Protein AF-A0A4Q7J3J9-F1 (afdb_monomer_lite)

Foldseek 3Di:
DDDDDDDDPDPPPPPVVVVLPPDQDPDDDDSDDALVSLLVLLVVLQVVLVVLVVVLVVLVVQLVDQFPDPDPVSRVVSVVSNVVSVVSNVVSVVSSVVSNVSSVVSNVVSVVVVVVVVVVVVVCVVVPPDD

Structure (mmCIF, N/CA/C/O backbone):
data_AF-A0A4Q7J3J9-F1
#
_entry.id   AF-A0A4Q7J3J9-F1
#
loop_
_atom_site.group_PDB
_atom_site.id
_atom_site.type_symbol
_atom_site.label_atom_id
_atom_site.label_alt_id
_atom_site.label_comp_id
_atom_site.label_asym_id
_atom_site.label_entity_id
_atom_site.label_seq_id
_atom_site.pdbx_PDB_ins_code
_atom_site.Cartn_x
_atom_site.Cartn_y
_atom_site.Cartn_z
_atom_site.occupancy
_atom_site.B_iso_or_equiv
_atom_site.auth_seq_id
_atom_site.auth_comp_id
_atom_site.auth_asym_id
_atom_site.auth_atom_id
_atom_site.pdbx_PDB_model_num
ATOM 1 N N . MET A 1 1 ? 17.770 32.078 -24.510 1.00 37.75 1 MET A N 1
ATOM 2 C CA . MET A 1 1 ? 16.354 32.034 -24.932 1.00 37.75 1 MET A CA 1
ATOM 3 C C . MET A 1 1 ? 15.654 31.042 -24.024 1.00 37.75 1 MET A C 1
ATOM 5 O O . MET A 1 1 ? 15.916 29.854 -24.133 1.00 37.75 1 MET A O 1
ATOM 9 N N . THR A 1 2 ? 14.886 31.533 -23.055 1.00 42.94 2 THR A N 1
ATOM 10 C CA . THR A 1 2 ? 14.214 30.706 -22.044 1.00 42.94 2 THR A CA 1
ATOM 11 C C . THR A 1 2 ? 12.833 30.349 -22.573 1.00 42.94 2 THR A C 1
ATOM 13 O O . THR A 1 2 ? 12.029 31.239 -22.840 1.00 42.94 2 THR A O 1
ATOM 16 N N . GLN A 1 3 ? 12.582 29.062 -22.796 1.00 36.88 3 GLN A N 1
ATOM 17 C CA . GLN A 1 3 ? 11.280 28.572 -23.236 1.00 36.88 3 GLN A CA 1
ATOM 18 C C . GLN A 1 3 ? 10.270 28.730 -22.082 1.00 36.88 3 GLN A C 1
ATOM 20 O O . GLN A 1 3 ? 10.594 28.348 -20.954 1.00 36.88 3 GLN A O 1
ATOM 25 N N . PRO A 1 4 ? 9.074 29.302 -22.309 1.00 38.56 4 PRO A N 1
ATOM 26 C CA . PRO A 1 4 ? 8.057 29.393 -21.269 1.00 38.56 4 PRO A CA 1
ATOM 27 C C . PRO A 1 4 ? 7.520 27.992 -20.947 1.00 38.56 4 PRO A C 1
ATOM 29 O O . PRO A 1 4 ? 7.022 27.288 -21.827 1.00 38.56 4 PRO A O 1
ATOM 32 N N . GLN A 1 5 ? 7.640 27.598 -19.678 1.00 36.25 5 GLN A N 1
ATOM 33 C CA . GLN A 1 5 ? 7.028 26.393 -19.119 1.00 36.25 5 GLN A CA 1
ATOM 34 C C . GLN A 1 5 ? 5.505 26.497 -19.268 1.00 36.25 5 GLN A C 1
ATOM 36 O O . GLN A 1 5 ? 4.882 27.412 -18.729 1.00 36.25 5 GLN A O 1
ATOM 41 N N . GLN A 1 6 ? 4.916 25.581 -20.035 1.00 39.97 6 GLN A N 1
ATOM 42 C CA . GLN A 1 6 ? 3.467 25.416 -20.114 1.00 39.97 6 GLN A CA 1
ATOM 43 C C . GLN A 1 6 ? 2.962 24.834 -18.783 1.00 39.97 6 GLN A C 1
ATOM 45 O O . GLN A 1 6 ? 3.636 23.968 -18.220 1.00 39.97 6 GLN A O 1
ATOM 50 N N . PRO A 1 7 ? 1.800 25.269 -18.267 1.00 36.84 7 PRO A N 1
ATOM 51 C CA . PRO A 1 7 ? 1.231 24.686 -17.062 1.00 36.84 7 PRO A CA 1
ATOM 52 C C . PRO A 1 7 ? 0.896 23.215 -17.325 1.00 36.84 7 PRO A C 1
ATOM 54 O O . PRO A 1 7 ? 0.114 22.891 -18.219 1.00 36.84 7 PRO A O 1
ATOM 57 N N . VAL A 1 8 ? 1.508 22.321 -16.549 1.00 46.44 8 VAL A N 1
ATOM 58 C CA . VAL A 1 8 ? 1.115 20.913 -16.497 1.00 46.44 8 VAL A CA 1
ATOM 59 C C . VAL A 1 8 ? -0.343 20.850 -16.057 1.00 46.44 8 VAL A C 1
ATOM 61 O O . VAL A 1 8 ? -0.688 21.248 -14.946 1.00 46.44 8 VAL A O 1
ATOM 64 N N . ALA A 1 9 ? -1.207 20.391 -16.961 1.00 36.47 9 ALA A N 1
ATOM 65 C CA . ALA A 1 9 ? -2.594 20.103 -16.653 1.00 36.47 9 ALA A CA 1
ATOM 66 C C . ALA A 1 9 ? -2.625 19.085 -15.508 1.00 36.47 9 ALA A C 1
ATOM 68 O O . ALA A 1 9 ? -2.167 17.952 -15.659 1.00 36.47 9 ALA A O 1
ATOM 69 N N . HIS A 1 10 ? -3.135 19.507 -14.351 1.00 37.56 10 HIS A N 1
ATOM 70 C CA . HIS A 1 10 ? -3.469 18.594 -13.272 1.00 37.56 10 HIS A CA 1
ATOM 71 C C . HIS A 1 10 ? -4.448 17.564 -13.836 1.00 37.56 10 HIS A C 1
ATOM 73 O O . HIS A 1 10 ? -5.524 17.924 -14.313 1.00 37.56 10 HIS A O 1
ATOM 79 N N . TYR A 1 11 ? -4.038 16.295 -13.833 1.00 35.44 11 TYR A N 1
ATOM 80 C CA . TYR A 1 11 ? -4.896 15.166 -14.155 1.00 35.44 11 TYR A CA 1
ATOM 81 C C . TYR A 1 11 ? -6.116 15.240 -13.235 1.00 35.44 11 TYR A C 1
ATOM 83 O O . TYR A 1 11 ? -6.037 14.908 -12.055 1.00 35.44 11 TYR A O 1
ATOM 91 N N . ALA A 1 12 ? -7.238 15.717 -13.775 1.00 40.56 12 ALA A N 1
ATOM 92 C CA . ALA A 1 12 ? -8.556 15.604 -13.172 1.00 40.56 12 ALA A CA 1
ATOM 93 C C . ALA A 1 12 ? -9.015 14.145 -13.305 1.00 40.56 12 ALA A C 1
ATOM 95 O O . ALA A 1 12 ? -9.991 13.830 -13.980 1.00 40.56 12 ALA A O 1
ATOM 96 N N . GLY A 1 13 ? -8.238 13.236 -12.722 1.00 37.41 13 GLY A N 1
ATOM 97 C CA . GLY A 1 13 ? -8.695 11.896 -12.435 1.00 37.41 13 GLY A CA 1
ATOM 98 C C . GLY A 1 13 ? -9.699 11.995 -11.311 1.00 37.41 13 GLY A C 1
ATOM 99 O O . GLY A 1 13 ? -9.449 12.654 -10.305 1.00 37.41 13 GLY A O 1
ATOM 100 N N . THR A 1 14 ? -10.837 11.343 -11.485 1.00 48.41 14 THR A N 1
ATOM 101 C CA . THR A 1 14 ? -11.739 10.991 -10.397 1.00 48.41 14 THR A CA 1
ATOM 102 C C . THR A 1 14 ? -10.987 10.063 -9.448 1.00 48.41 14 THR A C 1
ATOM 104 O O . THR A 1 14 ? -11.075 8.842 -9.564 1.00 48.41 14 THR A O 1
ATOM 107 N N . ASP A 1 15 ? -10.170 10.647 -8.578 1.00 45.56 15 ASP A N 1
ATOM 108 C CA . ASP A 1 15 ? -9.446 9.925 -7.547 1.00 45.56 15 ASP A CA 1
ATOM 109 C C . ASP A 1 15 ? -10.511 9.331 -6.614 1.00 45.56 15 ASP A C 1
ATOM 111 O O . ASP A 1 15 ? -11.320 10.092 -6.068 1.00 45.56 15 ASP A O 1
ATOM 115 N N . PRO A 1 16 ? -10.604 8.002 -6.455 1.00 44.44 16 PRO A N 1
ATOM 116 C CA . PRO A 1 16 ? -11.611 7.392 -5.588 1.00 44.44 16 PRO A CA 1
ATOM 117 C C . PRO A 1 16 ? -11.495 7.894 -4.138 1.00 44.44 16 PRO A C 1
ATOM 119 O O . PRO A 1 16 ? -12.511 8.044 -3.465 1.00 44.44 16 PRO A O 1
ATOM 122 N N . LEU A 1 17 ? -10.294 8.319 -3.722 1.00 43.53 17 LEU A N 1
ATOM 123 C CA . LEU A 1 17 ? -10.039 8.994 -2.444 1.00 43.53 17 LEU A CA 1
ATOM 124 C C . LEU A 1 17 ? -10.811 10.318 -2.288 1.00 43.53 17 LEU A C 1
ATOM 126 O O . LEU A 1 17 ? -11.161 10.710 -1.178 1.00 43.53 17 LEU A O 1
ATOM 130 N N . SER A 1 18 ? -11.107 11.018 -3.390 1.00 43.44 18 SER A N 1
ATOM 131 C CA . SER A 1 18 ? -11.919 12.239 -3.359 1.00 43.44 18 SER A CA 1
ATOM 132 C C . SER A 1 18 ? -13.416 11.946 -3.229 1.00 43.44 18 SER A C 1
ATOM 134 O O . SER A 1 18 ? -14.158 12.830 -2.804 1.00 43.44 18 SER A O 1
ATOM 136 N N . GLN A 1 19 ? -13.875 10.747 -3.605 1.00 40.69 19 GLN A N 1
ATOM 137 C CA . GLN A 1 19 ? -15.272 10.327 -3.441 1.00 40.69 19 GLN A CA 1
ATOM 138 C C . GLN A 1 19 ? -15.554 9.781 -2.036 1.00 40.69 19 GLN A C 1
ATOM 140 O O . GLN A 1 19 ? -16.657 9.979 -1.530 1.00 40.69 19 GLN A O 1
ATOM 145 N N . ALA A 1 20 ? -14.553 9.198 -1.372 1.00 45.97 20 ALA A N 1
ATOM 146 C CA . ALA A 1 20 ? -14.631 8.780 0.030 1.00 45.97 20 ALA A CA 1
ATOM 147 C C . ALA A 1 20 ? -14.800 9.951 1.012 1.00 45.97 20 ALA A C 1
ATOM 149 O O . ALA A 1 20 ? -15.344 9.790 2.099 1.00 45.97 20 ALA A O 1
ATOM 150 N N . ALA A 1 21 ? -14.416 11.167 0.607 1.00 44.88 21 ALA A N 1
ATOM 151 C CA . ALA A 1 21 ? -14.672 12.403 1.354 1.00 44.88 21 ALA A CA 1
ATOM 152 C C . ALA A 1 21 ? -16.153 12.857 1.314 1.00 44.88 21 ALA A C 1
ATOM 154 O O . ALA A 1 21 ? -16.477 14.003 1.647 1.00 44.88 21 ALA A O 1
ATOM 155 N N . GLY A 1 22 ? -17.061 11.981 0.875 1.00 40.84 22 GLY A N 1
ATOM 156 C CA . GLY A 1 22 ? -18.497 12.201 0.830 1.00 40.84 22 GLY A CA 1
ATOM 157 C C . GLY A 1 22 ? -19.115 12.334 2.222 1.00 40.84 22 GLY A C 1
ATOM 158 O O . GLY A 1 22 ? -19.485 11.349 2.841 1.00 40.84 22 GLY A O 1
ATOM 159 N N . ALA A 1 23 ? -19.314 13.590 2.630 1.00 44.53 23 ALA A N 1
ATOM 160 C CA . ALA A 1 23 ? -20.173 14.049 3.725 1.00 44.53 23 ALA A CA 1
ATOM 161 C C . ALA A 1 23 ? -19.719 13.724 5.158 1.00 44.53 23 ALA A C 1
ATOM 163 O O . ALA A 1 23 ? -20.476 13.170 5.954 1.00 44.53 23 ALA A O 1
ATOM 164 N N . VAL A 1 24 ? -18.556 14.257 5.547 1.00 45.88 24 VAL A N 1
ATOM 165 C CA . VAL A 1 24 ? -18.262 14.474 6.970 1.00 45.88 24 VAL A CA 1
ATOM 166 C C . VAL A 1 24 ? -19.310 15.435 7.550 1.00 45.88 24 VAL A C 1
ATOM 168 O O . VAL A 1 24 ? -19.302 16.633 7.257 1.00 45.88 24 VAL A O 1
ATOM 171 N N . LYS A 1 25 ? -20.255 14.924 8.349 1.00 45.16 25 LYS A N 1
ATOM 172 C CA . LYS A 1 25 ? -21.211 15.767 9.084 1.00 45.16 25 LYS A CA 1
ATOM 173 C C . LYS A 1 25 ? -20.460 16.523 10.188 1.00 45.16 25 LYS A C 1
ATOM 175 O O . LYS A 1 25 ? -19.872 15.882 11.056 1.00 45.16 25 LYS A O 1
ATOM 180 N N . PRO A 1 26 ? -20.495 17.868 10.221 1.00 39.84 26 PRO A N 1
ATOM 181 C CA . PRO A 1 26 ? -19.844 18.627 11.279 1.00 39.84 26 PRO A CA 1
ATOM 182 C C . PRO A 1 26 ? -20.706 18.555 12.545 1.00 39.84 26 PRO A C 1
ATOM 184 O O . PRO A 1 26 ? -21.678 19.292 12.696 1.00 39.84 26 PRO A O 1
ATOM 187 N N . GLY A 1 27 ? -20.369 17.634 13.447 1.00 39.22 27 GLY A N 1
ATOM 188 C CA . GLY A 1 27 ? -21.060 17.428 14.719 1.00 39.22 27 GLY A CA 1
ATOM 189 C C . GLY A 1 27 ? -20.086 17.313 15.889 1.00 39.22 27 GLY A C 1
ATOM 190 O O . GLY A 1 27 ? -19.967 16.244 16.470 1.00 39.22 27 GLY A O 1
ATOM 191 N N . GLY A 1 28 ? -19.395 18.407 16.232 1.00 42.41 28 GLY A N 1
ATOM 192 C CA . GLY A 1 28 ? -18.512 18.509 17.409 1.00 42.41 28 GLY A CA 1
ATOM 193 C C . GLY A 1 28 ? -17.076 18.951 17.083 1.00 42.41 28 GLY A C 1
ATOM 194 O O . GLY A 1 28 ? -16.684 18.932 15.917 1.00 42.41 28 GLY A O 1
ATOM 195 N N . PRO A 1 29 ? -16.284 19.405 18.078 1.00 42.41 29 PRO A N 1
ATOM 196 C CA . PRO A 1 29 ? -14.911 19.866 17.871 1.00 42.41 29 PRO A CA 1
ATOM 197 C C . PRO A 1 29 ? -13.996 18.676 17.550 1.00 42.41 29 PRO A C 1
ATOM 199 O O . PRO A 1 29 ? -13.386 18.077 18.430 1.00 42.41 29 PRO A O 1
ATOM 202 N N . GLY A 1 30 ? -13.934 18.327 16.270 1.00 52.62 30 GLY A N 1
ATOM 203 C CA . GLY A 1 30 ? -13.118 17.247 15.731 1.00 52.62 30 GLY A CA 1
ATOM 204 C C . GLY A 1 30 ? -13.818 16.582 14.552 1.00 52.62 30 GLY A C 1
ATOM 205 O O . GLY A 1 30 ? -15.026 16.361 14.584 1.00 52.62 30 GLY A O 1
ATOM 206 N N . PHE A 1 31 ? -13.063 16.262 13.503 1.00 54.25 31 PHE A N 1
ATOM 207 C CA . PHE A 1 31 ? -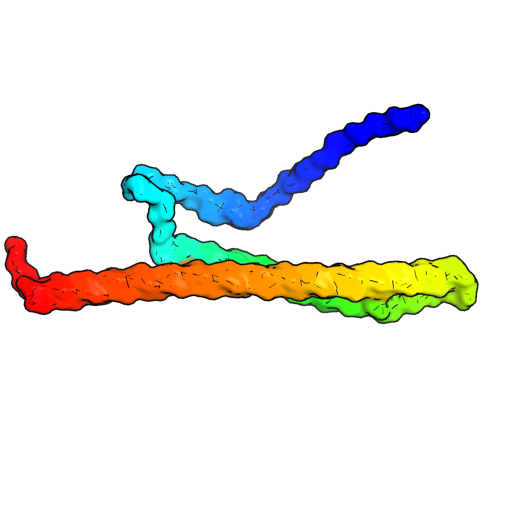13.529 15.351 12.462 1.00 54.25 31 PHE A CA 1
ATOM 208 C C . PHE A 1 31 ? -13.633 13.956 13.096 1.00 54.25 31 PHE A C 1
ATOM 210 O O . PHE A 1 31 ? -12.625 13.268 13.244 1.00 54.25 31 PHE A O 1
ATOM 217 N N . ALA A 1 32 ? -14.822 13.583 13.567 1.00 67.88 32 ALA A N 1
ATOM 218 C CA . ALA A 1 32 ? -15.091 12.239 14.059 1.00 67.88 32 ALA A CA 1
ATOM 219 C C . ALA A 1 32 ? -15.557 11.388 12.877 1.00 67.88 32 ALA A C 1
ATOM 221 O O . ALA A 1 32 ? -16.623 11.644 12.324 1.00 67.88 32 ALA A O 1
ATOM 222 N N . LEU A 1 33 ? -14.730 10.421 12.482 1.00 76.69 33 LEU A N 1
ATOM 223 C CA . LEU A 1 33 ? -15.112 9.390 11.522 1.00 76.69 33 LEU A CA 1
ATOM 224 C C . LEU A 1 33 ? -15.795 8.256 12.279 1.00 76.69 33 LEU A C 1
ATOM 226 O O . LEU A 1 33 ? -15.297 7.818 13.322 1.00 76.69 33 LEU A O 1
ATOM 230 N N . ALA A 1 34 ? -16.918 7.787 11.757 1.00 82.38 34 ALA A N 1
ATOM 231 C CA . ALA A 1 34 ? -17.598 6.620 12.284 1.00 82.38 34 ALA A CA 1
ATOM 232 C C . ALA A 1 34 ? -16.768 5.340 12.022 1.00 82.38 34 ALA A C 1
ATOM 234 O O . ALA A 1 34 ? -15.944 5.301 11.100 1.00 82.38 34 ALA A O 1
ATOM 235 N N . PRO A 1 35 ? -16.928 4.275 12.832 1.00 84.38 35 PRO A N 1
ATOM 236 C CA . PRO A 1 35 ? -16.143 3.049 12.671 1.00 84.38 35 PRO A CA 1
ATOM 237 C C . PRO A 1 35 ? -16.266 2.409 11.282 1.00 84.38 35 PRO A C 1
ATOM 239 O O . PRO A 1 35 ? -15.287 1.879 10.760 1.00 84.38 35 PRO A O 1
ATOM 242 N N . ASP A 1 36 ? -17.443 2.485 10.666 1.00 84.25 36 ASP A N 1
ATOM 243 C CA . ASP A 1 36 ? -17.702 2.028 9.300 1.00 84.25 36 ASP A CA 1
ATOM 244 C C . ASP A 1 36 ? -16.972 2.879 8.252 1.00 84.25 36 ASP A C 1
ATOM 246 O O . ASP A 1 36 ? -16.394 2.322 7.317 1.00 84.25 36 ASP A O 1
ATOM 250 N N . GLU A 1 37 ? -16.893 4.199 8.445 1.00 88.19 37 GLU A N 1
ATOM 251 C CA . GLU A 1 37 ? -16.084 5.086 7.596 1.00 88.19 37 GLU A CA 1
ATOM 252 C C . GLU A 1 37 ? -14.590 4.735 7.693 1.00 88.19 37 GLU A C 1
ATOM 254 O O . GLU A 1 37 ? -13.903 4.652 6.674 1.00 88.19 37 GLU A O 1
ATOM 259 N N . LEU A 1 38 ? -14.079 4.443 8.897 1.00 89.81 38 LEU A N 1
ATOM 260 C CA . LEU A 1 38 ? -12.691 4.000 9.090 1.00 89.81 38 LEU A CA 1
ATOM 261 C C . LEU A 1 38 ? -12.407 2.672 8.372 1.00 89.81 38 LEU A C 1
ATOM 263 O O . LEU A 1 38 ? -11.344 2.509 7.770 1.00 89.81 38 LEU A O 1
ATOM 267 N N . VAL A 1 39 ? -13.349 1.725 8.410 1.00 90.88 39 VAL A N 1
ATOM 268 C CA . VAL A 1 39 ? -13.230 0.455 7.678 1.00 90.88 39 VAL A CA 1
ATOM 269 C C . VAL A 1 39 ? -13.263 0.688 6.167 1.00 90.88 39 VAL A C 1
ATOM 271 O O . VAL A 1 39 ? -12.454 0.090 5.457 1.00 90.88 39 VAL A O 1
ATOM 274 N N . SER A 1 40 ? -14.135 1.573 5.676 1.00 92.69 40 SER A N 1
ATOM 275 C CA . SER A 1 40 ? -14.192 1.931 4.253 1.00 92.69 40 SER A CA 1
ATOM 276 C C . SER A 1 40 ? -12.859 2.498 3.768 1.00 92.69 40 SER A C 1
ATOM 278 O O . SER A 1 40 ? -12.296 2.002 2.794 1.00 92.69 40 SER A O 1
ATOM 280 N N . ILE A 1 41 ? -12.292 3.459 4.504 1.00 92.19 41 ILE A N 1
ATOM 281 C CA . ILE A 1 41 ? -10.993 4.060 4.174 1.00 92.19 41 ILE A CA 1
ATOM 282 C C . ILE A 1 41 ? -9.880 3.002 4.179 1.00 92.19 41 ILE A C 1
ATOM 284 O O . ILE A 1 41 ? -9.016 3.008 3.303 1.00 92.19 41 ILE A O 1
ATOM 288 N N . ALA A 1 42 ? -9.890 2.061 5.130 1.00 93.56 42 ALA A N 1
ATOM 289 C CA . ALA A 1 42 ? -8.915 0.970 5.138 1.00 93.56 42 ALA A CA 1
ATOM 290 C C . ALA A 1 42 ? -8.999 0.099 3.872 1.00 93.56 42 ALA A C 1
ATOM 292 O O . ALA A 1 42 ? -7.967 -0.227 3.288 1.00 93.56 42 ALA A O 1
ATOM 293 N N . ASN A 1 43 ? -10.211 -0.236 3.425 1.00 94.31 43 ASN A N 1
ATOM 294 C CA . ASN A 1 43 ? -10.424 -1.046 2.223 1.00 94.31 43 ASN A CA 1
ATOM 295 C C . ASN A 1 43 ? -9.968 -0.318 0.947 1.00 94.31 43 ASN A C 1
ATOM 297 O O . ASN A 1 43 ? -9.489 -0.948 0.003 1.00 94.31 43 ASN A O 1
ATOM 301 N N . GLU A 1 44 ? -10.090 1.008 0.903 1.00 95.12 44 GLU A N 1
ATOM 302 C CA . GLU A 1 44 ? -9.584 1.813 -0.213 1.00 95.12 44 GLU A CA 1
ATOM 303 C C . GLU A 1 44 ? -8.057 1.796 -0.283 1.00 95.12 44 GLU A C 1
ATOM 305 O O . GLU A 1 44 ? -7.489 1.624 -1.364 1.00 95.12 44 GLU A O 1
ATOM 310 N N . TRP A 1 45 ? -7.382 1.897 0.864 1.00 97.69 45 TRP A N 1
ATOM 311 C CA . TRP A 1 45 ? -5.931 1.732 0.931 1.00 97.69 45 TRP A CA 1
ATOM 312 C C . TRP A 1 45 ? -5.487 0.334 0.482 1.00 97.69 45 TRP A C 1
ATOM 314 O O . TRP A 1 45 ? -4.535 0.223 -0.289 1.00 97.69 45 TRP A O 1
ATOM 324 N N . GLU A 1 46 ? -6.187 -0.723 0.905 1.00 96.81 46 GLU A N 1
ATOM 325 C CA . GLU A 1 46 ? -5.933 -2.100 0.446 1.00 96.81 46 GLU A CA 1
ATOM 326 C C . GLU A 1 46 ? -6.129 -2.222 -1.076 1.00 96.81 46 GLU A C 1
ATOM 328 O O . GLU A 1 46 ? -5.264 -2.738 -1.782 1.00 96.81 46 GLU A O 1
ATOM 333 N N . SER A 1 47 ? -7.202 -1.636 -1.612 1.00 96.50 47 SER A N 1
ATOM 334 C CA . SER A 1 47 ? -7.474 -1.622 -3.055 1.00 96.50 47 SER A CA 1
ATOM 335 C C . SER A 1 47 ? -6.377 -0.904 -3.849 1.00 96.50 47 SER A C 1
ATOM 337 O O . SER A 1 47 ? -6.005 -1.331 -4.947 1.00 96.50 47 SER A O 1
ATOM 339 N N . LEU A 1 48 ? -5.830 0.185 -3.303 1.00 95.75 48 LEU A N 1
ATOM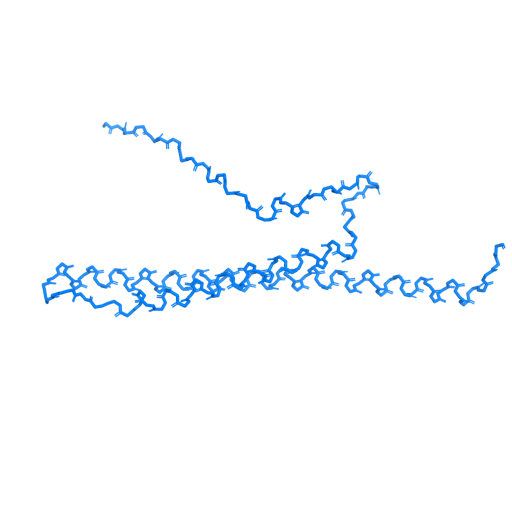 340 C CA . LEU A 1 48 ? -4.723 0.911 -3.917 1.00 95.75 48 LEU A CA 1
ATOM 341 C C . LEU A 1 48 ? -3.412 0.107 -3.863 1.00 95.75 48 LEU A C 1
ATOM 343 O O . LEU A 1 48 ? -2.660 0.098 -4.841 1.00 95.75 48 LEU A O 1
ATOM 347 N N . ALA A 1 49 ? -3.163 -0.620 -2.770 1.00 96.81 49 ALA A N 1
ATOM 348 C CA . ALA A 1 49 ? -2.038 -1.548 -2.665 1.00 96.81 49 ALA A CA 1
ATOM 349 C C . ALA A 1 49 ? -2.118 -2.656 -3.731 1.00 96.81 49 ALA A C 1
ATOM 351 O O . ALA A 1 49 ? -1.118 -2.950 -4.391 1.00 96.81 49 ALA A O 1
ATOM 352 N N . ASP A 1 50 ? -3.307 -3.210 -3.979 1.00 95.50 50 ASP A N 1
ATOM 353 C CA . ASP A 1 50 ? -3.526 -4.212 -5.030 1.00 95.50 50 ASP A CA 1
ATOM 354 C C . ASP A 1 50 ? -3.268 -3.650 -6.435 1.00 95.50 50 ASP A C 1
ATOM 356 O O . ASP A 1 50 ? -2.736 -4.335 -7.312 1.00 95.50 50 ASP A O 1
ATOM 360 N N . LEU A 1 51 ? -3.639 -2.390 -6.688 1.00 94.94 51 LEU A N 1
ATOM 361 C CA . LEU A 1 51 ? -3.336 -1.722 -7.957 1.00 94.94 51 LEU A CA 1
ATOM 362 C C . LEU A 1 51 ? -1.828 -1.557 -8.167 1.00 94.94 51 LEU A C 1
ATOM 364 O O . LEU A 1 51 ? -1.332 -1.875 -9.248 1.00 94.94 51 LEU A O 1
ATOM 368 N N . PHE A 1 52 ? -1.087 -1.115 -7.148 1.00 94.50 52 PHE A N 1
ATOM 369 C CA . PHE A 1 52 ? 0.370 -1.012 -7.253 1.00 94.50 52 PHE A CA 1
ATOM 370 C C . PHE A 1 52 ? 1.045 -2.379 -7.372 1.00 94.50 52 PHE A C 1
ATOM 372 O O . PHE A 1 52 ? 1.994 -2.509 -8.140 1.00 94.50 52 PHE A O 1
ATOM 379 N N . THR A 1 53 ? 0.528 -3.407 -6.699 1.00 93.56 53 THR A N 1
ATOM 380 C CA . THR A 1 53 ? 1.030 -4.783 -6.825 1.00 93.56 53 THR A CA 1
ATOM 381 C C . THR A 1 53 ? 0.885 -5.295 -8.257 1.00 93.56 53 THR A C 1
ATOM 383 O O . THR A 1 53 ? 1.861 -5.759 -8.838 1.00 93.56 53 THR A O 1
ATOM 386 N N . ARG A 1 54 ? -0.280 -5.101 -8.888 1.00 92.19 54 ARG A N 1
ATOM 387 C CA . ARG A 1 54 ? -0.477 -5.429 -10.313 1.00 92.19 54 ARG A CA 1
ATOM 388 C C . ARG A 1 54 ? 0.431 -4.617 -11.236 1.00 92.19 54 ARG A C 1
ATOM 390 O O . ARG A 1 54 ? 0.953 -5.141 -12.213 1.00 92.19 54 ARG A O 1
ATOM 397 N N . ALA A 1 55 ? 0.678 -3.345 -10.925 1.00 89.00 55 ALA A N 1
ATOM 398 C CA . ALA A 1 55 ? 1.621 -2.537 -11.697 1.00 89.00 55 ALA A CA 1
ATOM 399 C C . ALA A 1 55 ? 3.058 -3.096 -11.647 1.00 89.00 55 ALA A C 1
ATOM 401 O O . ALA A 1 55 ? 3.774 -2.998 -12.645 1.00 89.00 55 ALA A O 1
ATOM 402 N N . ARG A 1 56 ? 3.467 -3.727 -10.534 1.00 90.31 56 ARG A N 1
ATOM 403 C CA . ARG A 1 56 ? 4.788 -4.373 -10.411 1.00 90.31 56 ARG A CA 1
ATOM 404 C C . ARG A 1 56 ? 4.958 -5.573 -11.337 1.00 90.31 56 ARG A C 1
ATOM 406 O O . ARG A 1 56 ? 6.034 -5.779 -11.896 1.00 90.31 56 ARG A O 1
ATOM 413 N N . GLU A 1 57 ? 3.890 -6.336 -11.560 1.00 84.69 57 GLU A N 1
ATOM 414 C CA . GLU A 1 57 ? 3.908 -7.463 -12.504 1.00 84.69 57 GLU A CA 1
ATOM 415 C C . GLU A 1 57 ? 4.300 -6.992 -13.916 1.00 84.69 57 GLU A C 1
ATOM 417 O O . GLU A 1 57 ? 5.025 -7.681 -14.634 1.00 84.69 57 GLU A O 1
ATOM 422 N N . HIS A 1 58 ? 3.910 -5.770 -14.293 1.00 78.19 58 HIS A N 1
ATOM 423 C CA . HIS A 1 58 ? 4.287 -5.162 -15.568 1.00 78.19 58 HIS A CA 1
ATOM 424 C C . HIS A 1 58 ? 5.712 -4.588 -15.585 1.00 78.19 58 HIS A C 1
ATOM 426 O O . HIS A 1 58 ? 6.359 -4.613 -16.633 1.00 78.19 58 HIS A O 1
ATOM 432 N N . THR A 1 59 ? 6.241 -4.100 -14.457 1.00 74.31 59 THR A N 1
ATOM 433 C CA . THR A 1 59 ? 7.636 -3.623 -14.395 1.00 74.31 59 THR A CA 1
ATOM 434 C C . THR A 1 59 ? 8.646 -4.762 -14.476 1.00 74.31 59 THR A C 1
ATOM 436 O O . THR A 1 59 ? 9.733 -4.557 -15.017 1.00 74.31 59 THR A O 1
ATOM 439 N N . GLY A 1 60 ? 8.277 -5.973 -14.042 1.00 68.94 60 GLY A N 1
ATOM 440 C CA . GLY A 1 60 ? 9.080 -7.180 -14.264 1.00 68.94 60 GLY A CA 1
ATOM 441 C C . GLY A 1 60 ? 9.419 -7.389 -15.744 1.00 68.94 60 GLY A C 1
ATOM 442 O O . GLY A 1 60 ? 10.581 -7.581 -16.093 1.00 68.94 60 GLY A O 1
ATOM 443 N N . ALA A 1 61 ? 8.443 -7.197 -16.638 1.00 68.50 61 ALA A N 1
ATOM 444 C CA . ALA A 1 61 ? 8.660 -7.304 -18.082 1.00 68.50 61 ALA A CA 1
ATOM 445 C C . ALA A 1 61 ? 9.635 -6.241 -18.633 1.00 68.50 61 ALA A C 1
ATOM 447 O O . ALA A 1 61 ? 10.341 -6.495 -19.607 1.00 68.50 61 ALA A O 1
ATOM 448 N N . MET A 1 62 ? 9.726 -5.061 -18.004 1.00 69.50 62 MET A N 1
ATOM 449 C CA . MET A 1 62 ? 10.692 -4.020 -18.388 1.00 69.50 62 MET A CA 1
ATOM 450 C C . MET A 1 62 ? 12.127 -4.368 -17.968 1.00 69.50 62 MET A C 1
ATOM 452 O O . MET A 1 62 ? 13.079 -3.991 -18.654 1.00 69.50 62 MET A O 1
ATOM 456 N N . ALA A 1 63 ? 12.295 -5.096 -16.860 1.00 64.38 63 ALA A N 1
ATOM 457 C CA . ALA A 1 63 ? 13.602 -5.546 -16.380 1.00 64.38 63 ALA A CA 1
ATOM 458 C C . ALA A 1 63 ? 14.234 -6.624 -17.286 1.00 64.38 63 ALA A C 1
ATOM 460 O O . ALA A 1 63 ? 15.454 -6.810 -17.276 1.00 64.38 63 ALA A O 1
ATOM 461 N N . GLU A 1 64 ? 13.423 -7.287 -18.112 1.00 68.25 64 GLU A N 1
ATOM 462 C CA . GLU A 1 64 ? 13.851 -8.360 -19.015 1.00 68.25 64 GLU A CA 1
ATOM 463 C C . GLU A 1 64 ? 14.082 -7.900 -20.464 1.00 68.25 64 GLU A C 1
ATOM 465 O O . GLU A 1 64 ? 14.566 -8.682 -21.276 1.00 68.25 64 GLU A O 1
ATOM 470 N N . VAL A 1 65 ? 13.819 -6.628 -20.796 1.00 74.12 65 VAL A N 1
ATOM 471 C CA . VAL A 1 65 ? 13.900 -6.109 -22.178 1.00 74.12 65 VAL A CA 1
ATOM 472 C C . VAL A 1 65 ? 15.270 -6.354 -22.817 1.00 74.12 65 VAL A C 1
ATOM 474 O O . VAL A 1 65 ? 16.290 -5.849 -22.349 1.00 74.12 65 VAL A O 1
ATOM 477 N N . GLU A 1 66 ? 15.296 -7.078 -23.933 1.00 60.34 66 GLU A N 1
ATOM 478 C CA . GLU A 1 66 ? 16.473 -7.217 -24.794 1.00 60.34 66 GLU A CA 1
ATOM 479 C C . GLU A 1 66 ? 16.447 -6.180 -25.924 1.00 60.34 66 GLU A C 1
ATOM 481 O O . GLU A 1 66 ? 15.387 -5.777 -26.406 1.00 60.34 66 GLU A O 1
ATOM 486 N N . GLY A 1 67 ? 17.627 -5.709 -26.334 1.00 61.59 67 GLY A N 1
ATOM 487 C CA . GLY A 1 67 ? 17.741 -4.773 -27.450 1.00 61.59 67 GLY A CA 1
ATOM 488 C C . GLY A 1 67 ? 17.435 -5.466 -28.787 1.00 61.59 67 GLY A C 1
ATOM 489 O O . GLY A 1 67 ? 17.829 -6.618 -28.964 1.00 61.59 67 GLY A O 1
ATOM 490 N N . PRO A 1 68 ? 16.780 -4.795 -29.756 1.00 62.88 68 PRO A N 1
ATOM 491 C CA . PRO A 1 68 ? 16.426 -5.389 -31.053 1.00 62.88 68 PRO A CA 1
ATOM 492 C C . PRO A 1 68 ? 17.632 -5.708 -31.962 1.00 62.88 68 PRO A C 1
ATOM 494 O O . PRO A 1 68 ? 17.455 -6.299 -33.026 1.00 62.88 68 PRO A O 1
ATOM 497 N N . GLY A 1 69 ? 18.846 -5.325 -31.560 1.00 56.94 69 GLY A N 1
ATOM 498 C CA . GLY A 1 69 ? 20.090 -5.559 -32.289 1.00 56.94 69 GLY A CA 1
ATOM 499 C C . GLY A 1 69 ? 21.340 -5.429 -31.408 1.00 56.94 69 GLY A C 1
ATOM 500 O O . GLY A 1 69 ? 21.263 -5.026 -30.244 1.00 56.94 69 GLY A O 1
ATOM 501 N N . LEU A 1 70 ? 22.502 -5.798 -31.956 1.00 57.09 70 LEU A N 1
ATOM 502 C CA . LEU A 1 70 ? 23.798 -5.823 -31.252 1.00 57.09 70 LEU A CA 1
ATOM 503 C C . LEU A 1 70 ? 24.527 -4.470 -31.262 1.00 57.09 70 LEU A C 1
ATOM 505 O O . LEU A 1 70 ? 25.620 -4.339 -30.710 1.00 57.09 70 LEU A O 1
ATOM 509 N N . GLU A 1 71 ? 23.959 -3.460 -31.913 1.00 57.28 71 GLU A N 1
ATOM 510 C CA . GLU A 1 71 ? 24.529 -2.127 -31.984 1.00 57.28 71 GLU A CA 1
ATOM 511 C C . GLU A 1 71 ? 24.509 -1.413 -30.626 1.00 57.28 71 GLU A C 1
ATOM 513 O O . GLU A 1 71 ? 23.636 -1.616 -29.776 1.00 57.28 71 GLU A O 1
ATOM 518 N N . TYR A 1 72 ? 25.484 -0.520 -30.447 1.00 56.88 72 TYR A N 1
ATOM 519 C CA . TYR A 1 72 ? 25.707 0.234 -29.214 1.00 56.88 72 TYR A CA 1
ATOM 520 C C . TYR A 1 72 ? 24.439 0.952 -28.716 1.00 56.88 72 TYR A C 1
ATOM 522 O O . TYR A 1 72 ? 24.098 0.858 -27.541 1.00 56.88 72 TYR A O 1
ATOM 530 N N . ALA A 1 73 ? 23.684 1.590 -29.618 1.00 67.00 73 ALA A N 1
ATOM 531 C CA . ALA A 1 73 ? 22.451 2.299 -29.272 1.00 67.00 73 ALA A CA 1
ATOM 532 C C . ALA A 1 73 ? 21.328 1.362 -28.787 1.00 67.00 73 ALA A C 1
ATOM 534 O O . ALA A 1 73 ? 20.591 1.707 -27.867 1.00 67.00 73 ALA A O 1
ATOM 535 N N . SER A 1 74 ? 21.208 0.169 -29.372 1.00 64.38 74 SER A N 1
ATOM 536 C CA . SER A 1 74 ? 20.231 -0.846 -28.958 1.00 64.38 74 SER A CA 1
ATOM 537 C C . SER A 1 74 ? 20.567 -1.405 -27.570 1.00 64.38 74 SER A C 1
ATOM 539 O O . SER A 1 74 ? 19.694 -1.506 -26.706 1.00 64.38 74 SER A O 1
ATOM 541 N N . THR A 1 75 ? 21.851 -1.669 -27.317 1.00 64.75 75 THR A N 1
ATOM 542 C CA . THR A 1 75 ? 22.338 -2.165 -26.020 1.00 64.75 75 THR A CA 1
ATOM 543 C C . THR A 1 75 ? 22.178 -1.125 -24.906 1.00 64.75 75 THR A C 1
ATOM 545 O O . THR A 1 75 ? 21.688 -1.451 -23.822 1.00 64.75 75 THR A O 1
ATOM 548 N N . ASP A 1 76 ? 22.541 0.135 -25.165 1.00 74.62 76 ASP A N 1
ATOM 549 C CA . ASP A 1 76 ? 22.410 1.217 -24.183 1.00 74.62 7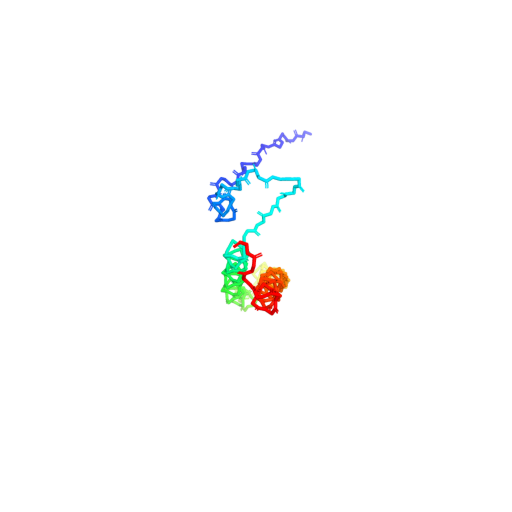6 ASP A CA 1
ATOM 550 C C . ASP A 1 76 ? 20.942 1.536 -23.873 1.00 74.62 76 ASP A C 1
ATOM 552 O O . ASP A 1 76 ? 20.584 1.694 -22.704 1.00 74.62 76 ASP A O 1
ATOM 556 N N . ASN A 1 77 ? 20.067 1.547 -24.885 1.00 75.81 77 ASN A N 1
ATOM 557 C CA . ASN A 1 77 ? 18.631 1.741 -24.678 1.00 75.81 77 ASN A CA 1
ATOM 558 C C . ASN A 1 77 ? 18.023 0.604 -23.850 1.00 75.81 77 ASN A C 1
ATOM 560 O O . ASN A 1 77 ? 17.295 0.870 -22.893 1.00 75.81 77 ASN A O 1
ATOM 564 N N . ALA A 1 78 ? 18.361 -0.654 -24.155 1.00 78.38 78 ALA A N 1
ATOM 565 C CA . ALA A 1 78 ? 17.911 -1.795 -23.362 1.00 78.38 78 ALA A CA 1
ATOM 566 C C . ALA A 1 78 ? 18.383 -1.677 -21.903 1.00 78.38 78 ALA A C 1
ATOM 568 O O . ALA A 1 78 ? 17.595 -1.857 -20.977 1.00 78.38 78 ALA A O 1
ATOM 569 N N . LYS A 1 79 ? 19.639 -1.278 -21.670 1.00 79.88 79 LYS A N 1
ATOM 570 C CA . LYS A 1 79 ? 20.172 -1.049 -20.319 1.00 79.88 79 LYS A CA 1
ATOM 571 C C . LYS A 1 79 ? 19.422 0.055 -19.565 1.00 79.88 79 LYS A C 1
ATOM 573 O O . LYS A 1 79 ? 19.102 -0.136 -18.392 1.00 79.88 79 LYS A O 1
ATOM 578 N N . MET A 1 80 ? 19.119 1.182 -20.213 1.00 82.88 80 MET A N 1
ATOM 579 C CA . MET A 1 80 ? 18.351 2.274 -19.597 1.00 82.88 80 MET A CA 1
ATOM 580 C C . MET A 1 80 ? 16.916 1.857 -19.262 1.00 82.88 80 MET A C 1
ATOM 582 O O . MET A 1 80 ? 16.409 2.207 -18.194 1.00 82.88 80 MET A O 1
ATOM 586 N N . ILE A 1 81 ? 16.271 1.079 -20.135 1.00 82.81 81 ILE A N 1
ATOM 587 C CA . ILE A 1 81 ? 14.928 0.541 -19.891 1.00 82.81 81 ILE A CA 1
ATOM 588 C C . ILE A 1 81 ? 14.948 -0.419 -18.699 1.00 82.81 81 ILE A C 1
ATOM 590 O O . ILE A 1 81 ? 14.128 -0.264 -17.796 1.00 82.81 81 ILE A O 1
ATOM 594 N N . LYS A 1 82 ? 15.930 -1.329 -18.623 1.00 82.38 82 LYS A N 1
ATOM 595 C CA . LYS A 1 82 ? 16.093 -2.233 -17.472 1.00 82.38 82 LYS A CA 1
ATOM 596 C C . LYS A 1 82 ? 16.281 -1.472 -16.164 1.00 82.38 82 LYS A C 1
ATOM 598 O O . LYS A 1 82 ? 15.607 -1.762 -15.180 1.00 82.38 82 LYS A O 1
ATOM 603 N N . GLN A 1 83 ? 17.169 -0.475 -16.150 1.00 85.94 83 GLN A N 1
ATOM 604 C CA . GLN A 1 83 ? 17.395 0.367 -14.970 1.00 85.94 83 GLN A CA 1
ATOM 605 C C . GLN A 1 83 ? 16.123 1.107 -14.552 1.00 85.94 83 GLN A C 1
ATOM 607 O O . GLN A 1 83 ? 15.804 1.170 -13.367 1.00 85.94 83 GLN A O 1
ATOM 612 N N . SER A 1 84 ? 15.373 1.618 -15.527 1.00 83.81 84 SER A N 1
ATOM 613 C CA . SER A 1 84 ? 14.094 2.283 -15.281 1.00 83.81 84 SER A CA 1
ATOM 614 C C . SER A 1 84 ? 13.048 1.313 -14.721 1.00 83.81 84 SER A C 1
ATOM 616 O O . SER A 1 84 ? 12.332 1.679 -13.795 1.00 83.81 84 SER A O 1
ATOM 618 N N . GLY A 1 85 ? 13.004 0.070 -15.212 1.00 84.56 85 GLY A N 1
ATOM 619 C CA . GLY A 1 85 ? 12.152 -0.999 -14.681 1.00 84.56 85 GLY A CA 1
ATOM 620 C C . GLY A 1 85 ? 12.457 -1.328 -13.218 1.00 84.56 85 GLY A C 1
ATOM 621 O O . GLY A 1 85 ? 11.540 -1.381 -12.405 1.00 84.56 85 GLY A O 1
ATOM 622 N N . VAL A 1 86 ? 13.739 -1.455 -12.857 1.00 86.31 86 VAL A N 1
ATOM 623 C CA . VAL A 1 86 ? 14.168 -1.698 -11.465 1.00 86.31 86 VAL A CA 1
ATOM 624 C C . VAL A 1 86 ? 13.763 -0.548 -10.541 1.00 86.31 86 VAL A C 1
ATOM 626 O O . VAL A 1 86 ? 13.223 -0.782 -9.462 1.00 86.31 86 VAL A O 1
ATOM 629 N N . LEU A 1 87 ? 13.996 0.701 -10.954 1.00 89.12 87 LEU A N 1
ATOM 630 C CA . LEU A 1 87 ? 13.620 1.872 -10.155 1.00 89.12 87 LEU A CA 1
ATOM 631 C C . LEU A 1 87 ? 12.098 2.000 -10.006 1.00 89.12 87 LEU A C 1
ATOM 633 O O . LEU A 1 87 ? 11.609 2.375 -8.938 1.00 89.12 87 LEU A O 1
ATOM 637 N N . ALA A 1 88 ? 11.348 1.685 -11.064 1.00 88.12 88 ALA A N 1
ATOM 638 C CA . ALA A 1 88 ? 9.894 1.666 -11.023 1.00 88.12 88 ALA A CA 1
ATOM 639 C C . ALA A 1 88 ? 9.378 0.592 -10.055 1.00 88.12 88 ALA A C 1
ATOM 641 O O . ALA A 1 88 ? 8.530 0.909 -9.223 1.00 88.12 88 ALA A O 1
ATOM 642 N N . ASP A 1 89 ? 9.929 -0.625 -10.098 1.00 89.25 89 ASP A N 1
ATOM 643 C CA . ASP A 1 89 ? 9.546 -1.708 -9.185 1.00 89.25 89 ASP A CA 1
ATOM 644 C C . ASP A 1 89 ? 9.793 -1.332 -7.716 1.00 89.25 89 ASP A C 1
ATOM 646 O O . ASP A 1 89 ? 8.884 -1.429 -6.892 1.00 89.25 89 ASP A O 1
ATOM 650 N N . GLN A 1 90 ? 10.972 -0.783 -7.401 1.00 91.69 90 GLN A N 1
ATOM 651 C CA . GLN A 1 90 ? 11.302 -0.309 -6.050 1.00 91.69 90 GLN A CA 1
ATOM 652 C C . GLN A 1 90 ? 10.350 0.794 -5.567 1.00 91.69 90 GLN A C 1
ATOM 654 O O . GLN A 1 90 ? 9.928 0.810 -4.408 1.00 91.69 90 GLN A O 1
ATOM 659 N N . SER A 1 91 ? 9.990 1.736 -6.446 1.00 93.50 91 SER A N 1
ATOM 660 C CA . SER A 1 91 ? 9.043 2.796 -6.093 1.00 93.50 91 SER A CA 1
ATOM 661 C C . SER A 1 91 ? 7.640 2.243 -5.841 1.00 93.50 91 SER A C 1
ATOM 663 O O . SER A 1 91 ? 6.978 2.664 -4.889 1.00 93.50 91 SER A O 1
ATOM 665 N N . LEU A 1 92 ? 7.184 1.304 -6.672 1.00 94.00 92 LEU A N 1
ATOM 666 C CA . LEU A 1 92 ? 5.885 0.655 -6.520 1.00 94.00 92 LEU A CA 1
ATOM 667 C C . LEU A 1 92 ? 5.825 -0.180 -5.241 1.00 94.00 92 LEU A C 1
ATOM 669 O O . LEU A 1 92 ? 4.835 -0.097 -4.522 1.00 94.00 92 LEU A O 1
ATOM 673 N N . GLU A 1 93 ? 6.890 -0.905 -4.903 1.00 95.12 93 GLU A N 1
ATOM 674 C CA . GLU A 1 93 ? 7.002 -1.635 -3.639 1.00 95.12 93 GLU A CA 1
ATOM 675 C C . GLU A 1 93 ? 6.843 -0.718 -2.423 1.00 95.12 93 GLU A C 1
ATOM 677 O O . GLU A 1 93 ? 6.022 -0.985 -1.544 1.00 95.12 93 GLU A O 1
ATOM 682 N N . GLY A 1 94 ? 7.556 0.413 -2.406 1.00 94.69 94 GLY A N 1
ATOM 683 C CA . GLY A 1 94 ? 7.416 1.400 -1.334 1.00 94.69 94 GLY A CA 1
ATOM 684 C C . GLY A 1 94 ? 5.985 1.935 -1.204 1.00 94.69 94 GLY A C 1
ATOM 685 O O . GLY A 1 94 ? 5.502 2.162 -0.094 1.00 94.69 94 GLY A O 1
ATOM 686 N N . ARG A 1 95 ? 5.273 2.094 -2.327 1.00 96.38 95 ARG A N 1
ATOM 687 C CA . ARG A 1 95 ? 3.866 2.522 -2.335 1.00 96.38 95 ARG A CA 1
ATOM 688 C C . ARG A 1 95 ? 2.921 1.436 -1.830 1.00 96.38 95 ARG A C 1
ATOM 690 O O . ARG A 1 95 ? 2.012 1.771 -1.075 1.00 96.38 95 ARG A O 1
ATOM 697 N N . VAL A 1 96 ? 3.134 0.170 -2.203 1.00 97.19 96 VAL A N 1
ATOM 698 C CA . VAL A 1 96 ? 2.370 -0.973 -1.670 1.00 97.19 96 VAL A CA 1
ATOM 699 C C . VAL A 1 96 ? 2.477 -0.989 -0.150 1.00 97.19 96 VAL A C 1
ATOM 701 O O . VAL A 1 96 ? 1.455 -0.944 0.532 1.00 97.19 96 VAL A O 1
ATOM 704 N N . GLN A 1 97 ? 3.703 -0.959 0.381 1.00 97.62 97 GLN A N 1
ATOM 705 C CA . GLN A 1 97 ? 3.923 -1.000 1.825 1.00 97.62 97 GLN A CA 1
ATOM 706 C C . GLN A 1 97 ? 3.259 0.183 2.534 1.00 97.62 97 GLN A C 1
ATOM 708 O O . GLN A 1 97 ? 2.560 -0.002 3.527 1.00 97.62 97 GLN A O 1
ATOM 713 N N . TYR A 1 98 ? 3.411 1.392 1.990 1.00 97.25 98 TYR A N 1
ATOM 714 C CA . TYR A 1 98 ? 2.781 2.578 2.561 1.00 97.25 98 TYR A CA 1
ATOM 715 C C . TYR A 1 98 ? 1.254 2.451 2.636 1.00 97.25 98 TYR A C 1
ATOM 717 O O . TYR A 1 98 ? 0.663 2.799 3.657 1.00 97.25 98 TYR A O 1
ATOM 725 N N . CYS A 1 99 ? 0.610 1.947 1.579 1.00 97.50 99 CYS A N 1
ATOM 726 C CA . CYS A 1 99 ? -0.841 1.769 1.554 1.00 97.50 99 CYS A CA 1
ATOM 727 C C . CYS A 1 99 ? -1.296 0.756 2.613 1.00 97.50 99 CYS A C 1
ATOM 729 O O . CYS A 1 99 ? -2.212 1.046 3.384 1.00 97.50 99 CYS A O 1
ATOM 731 N N . LEU A 1 100 ? -0.613 -0.387 2.717 1.00 97.69 100 LEU A N 1
ATOM 732 C CA . LEU A 1 100 ? -0.910 -1.403 3.731 1.00 97.69 100 LEU A CA 1
ATOM 733 C C . LEU A 1 100 ? -0.723 -0.861 5.158 1.00 97.69 100 LEU A C 1
ATOM 735 O O . LEU A 1 100 ? -1.561 -1.103 6.028 1.00 97.69 100 LEU A O 1
ATOM 739 N N . ASP A 1 101 ? 0.316 -0.057 5.390 1.00 97.62 101 ASP A N 1
ATOM 740 C CA . ASP A 1 101 ? 0.554 0.584 6.686 1.00 97.62 101 ASP A CA 1
ATOM 741 C C . ASP A 1 101 ? -0.560 1.576 7.056 1.00 97.62 101 ASP A C 1
ATOM 743 O O . ASP A 1 101 ? -0.914 1.703 8.232 1.00 97.62 101 ASP A O 1
ATOM 747 N N . GLN A 1 102 ? -1.120 2.306 6.083 1.00 97.06 102 GLN A N 1
ATOM 748 C CA . GLN A 1 102 ? -2.270 3.179 6.333 1.00 97.06 102 GLN A CA 1
ATOM 749 C C . GLN A 1 102 ? -3.530 2.364 6.624 1.00 97.06 102 GLN A C 1
ATOM 751 O O . GLN A 1 102 ? -4.179 2.619 7.640 1.00 97.06 102 GLN A O 1
ATOM 756 N N . ALA A 1 103 ? -3.835 1.345 5.815 1.00 96.06 103 ALA A N 1
ATOM 757 C CA . ALA A 1 103 ? -4.971 0.454 6.049 1.00 96.06 103 ALA A CA 1
ATOM 758 C C . ALA A 1 103 ? -4.948 -0.140 7.469 1.00 96.06 103 ALA A C 1
ATOM 760 O O . ALA A 1 103 ? -5.950 -0.094 8.189 1.00 96.06 103 ALA A O 1
ATOM 761 N N . ALA A 1 104 ? -3.777 -0.602 7.919 1.00 96.56 104 ALA A N 1
ATOM 762 C CA . ALA A 1 104 ? -3.584 -1.136 9.263 1.00 96.56 104 ALA A CA 1
ATOM 763 C C . ALA A 1 104 ? -3.906 -0.111 10.366 1.00 96.56 104 ALA A C 1
ATOM 765 O O . ALA A 1 104 ? -4.539 -0.459 11.365 1.00 96.56 104 ALA A O 1
ATOM 766 N N . LYS A 1 105 ? -3.528 1.164 10.191 1.00 94.69 105 LYS A N 1
ATOM 767 C CA . LYS A 1 105 ? -3.844 2.235 11.157 1.00 94.69 105 LYS A CA 1
ATOM 768 C C . LYS A 1 105 ? -5.346 2.481 11.259 1.00 94.69 105 LYS A C 1
ATOM 770 O O . LYS A 1 105 ? -5.856 2.609 12.371 1.00 94.69 105 LYS A O 1
ATOM 775 N N . PHE A 1 106 ? -6.050 2.516 10.129 1.00 92.25 106 PHE A N 1
ATOM 776 C CA . PHE A 1 106 ? -7.501 2.715 10.103 1.00 92.25 106 PHE A CA 1
ATOM 777 C C . PHE A 1 106 ? -8.254 1.523 10.706 1.00 92.25 106 PHE A C 1
ATOM 779 O O . PHE A 1 106 ? -9.131 1.723 11.546 1.00 92.25 106 PHE A O 1
ATOM 786 N N . ARG A 1 107 ? -7.845 0.283 10.397 1.00 92.56 107 ARG A N 1
ATOM 787 C CA . ARG A 1 107 ? -8.380 -0.932 11.045 1.00 92.56 107 ARG A CA 1
ATOM 788 C C . ARG A 1 107 ? -8.151 -0.912 12.559 1.00 92.56 107 ARG A C 1
ATOM 790 O O . ARG A 1 107 ? -9.067 -1.203 13.325 1.00 92.56 107 ARG A O 1
ATOM 797 N N . ALA A 1 108 ? -6.955 -0.524 13.004 1.00 91.19 108 ALA A N 1
ATOM 798 C CA . ALA A 1 108 ? -6.644 -0.410 14.427 1.00 91.19 108 ALA A CA 1
ATOM 799 C C . ALA A 1 108 ? -7.478 0.679 15.122 1.00 91.19 108 ALA A C 1
ATOM 801 O O . ALA A 1 108 ? -7.893 0.495 16.264 1.00 91.19 108 ALA A O 1
ATOM 802 N N . ALA A 1 109 ? -7.737 1.804 14.451 1.00 89.50 109 ALA A N 1
ATOM 803 C CA . ALA A 1 109 ? -8.622 2.845 14.964 1.00 89.50 109 ALA A CA 1
ATOM 804 C C . ALA A 1 109 ? -10.068 2.339 15.087 1.00 89.50 109 ALA A C 1
ATOM 806 O O . ALA A 1 109 ? -10.658 2.472 16.156 1.00 89.50 109 ALA A O 1
ATOM 807 N N . ALA A 1 110 ? -10.600 1.683 14.051 1.00 87.94 110 ALA A N 1
ATOM 808 C CA . ALA A 1 110 ? -11.943 1.102 14.070 1.00 87.94 110 ALA A CA 1
ATOM 809 C C . ALA A 1 110 ? -12.117 0.079 15.208 1.00 87.94 110 ALA A C 1
ATOM 811 O O . ALA A 1 110 ? -13.100 0.131 15.945 1.00 87.94 110 ALA A O 1
ATOM 812 N N . GLY A 1 111 ? -11.126 -0.796 15.419 1.00 86.38 111 GLY A N 1
ATOM 813 C CA . GLY A 1 111 ? -11.147 -1.772 16.513 1.00 86.38 111 GLY A CA 1
ATOM 814 C C . GLY A 1 111 ? -11.178 -1.133 17.907 1.00 86.38 111 GLY A C 1
ATOM 815 O O . GLY A 1 111 ? -11.850 -1.642 18.801 1.00 86.38 111 GLY A O 1
ATOM 816 N N . LYS A 1 112 ? -10.507 0.012 18.096 1.00 86.00 112 LYS A N 1
ATOM 817 C CA . LYS A 1 112 ? -10.559 0.765 19.362 1.00 86.00 112 LYS A CA 1
ATOM 818 C C . LYS A 1 112 ? -11.938 1.367 19.624 1.00 86.00 112 LYS A C 1
ATOM 820 O O . LYS A 1 112 ? -12.370 1.364 20.771 1.00 86.00 112 LYS A O 1
ATOM 825 N N . TYR A 1 113 ? -12.621 1.861 18.588 1.00 77.38 113 TYR A N 1
ATOM 826 C CA . TYR A 1 113 ? -13.992 2.356 18.733 1.00 77.38 113 TYR A CA 1
ATOM 827 C C . TYR A 1 113 ? -14.962 1.234 19.110 1.00 77.38 113 TYR A C 1
ATOM 829 O O . TYR A 1 113 ? -15.724 1.401 20.055 1.00 77.38 113 TYR A O 1
ATOM 837 N N . ALA A 1 114 ? -14.876 0.079 18.443 1.00 76.25 114 ALA A N 1
ATOM 838 C CA . ALA A 1 114 ? -15.721 -1.073 18.762 1.00 76.25 114 ALA A CA 1
ATOM 839 C C . ALA A 1 114 ? -15.548 -1.534 20.222 1.00 76.25 114 ALA A C 1
ATOM 841 O O . ALA A 1 114 ? -16.533 -1.723 20.929 1.00 76.25 114 ALA A O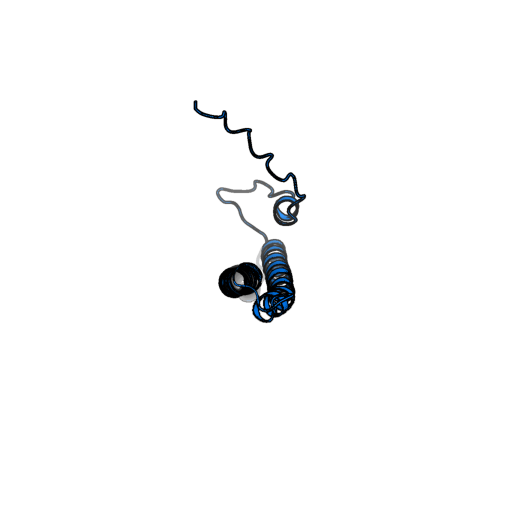 1
ATOM 842 N N . ALA A 1 115 ? -14.302 -1.632 20.701 1.00 76.25 115 ALA A N 1
ATOM 843 C CA . ALA A 1 115 ? -14.025 -1.995 22.091 1.00 76.25 115 ALA A CA 1
ATOM 844 C C . ALA A 1 115 ? -14.594 -0.971 23.091 1.00 76.25 115 ALA A C 1
ATOM 846 O O . ALA A 1 115 ? -15.207 -1.353 24.082 1.00 76.25 115 ALA A O 1
ATOM 847 N N . ALA A 1 116 ? -14.441 0.328 22.811 1.00 75.06 116 ALA A N 1
ATOM 848 C CA . ALA A 1 116 ? -14.975 1.381 23.674 1.00 75.06 116 ALA A CA 1
ATOM 849 C C . ALA A 1 116 ? -16.515 1.371 23.741 1.00 75.06 116 ALA A C 1
ATOM 851 O O . ALA A 1 116 ? -17.086 1.648 24.796 1.00 75.06 116 ALA A O 1
ATOM 852 N N . GLU A 1 117 ? -17.195 1.051 22.636 1.00 73.19 117 GLU A N 1
ATOM 853 C CA . GLU A 1 117 ? -18.654 0.895 22.619 1.00 73.19 117 GLU A CA 1
ATOM 854 C C . GLU A 1 117 ? -19.121 -0.323 23.423 1.00 73.19 117 GLU A C 1
ATOM 856 O O . GLU A 1 117 ? -20.113 -0.230 24.150 1.00 73.19 117 GLU A O 1
ATOM 861 N N . ASP A 1 118 ? -18.421 -1.452 23.315 1.00 71.69 118 ASP A N 1
ATOM 862 C CA . ASP A 1 118 ? -18.750 -2.666 24.064 1.00 71.69 118 ASP A CA 1
ATOM 863 C C . ASP A 1 118 ? -18.515 -2.487 25.573 1.00 71.69 118 ASP A C 1
ATOM 865 O O . ASP A 1 118 ? -19.379 -2.859 26.372 1.00 71.69 118 ASP A O 1
ATOM 869 N N . ASP A 1 119 ? -17.424 -1.824 25.971 1.00 74.31 119 ASP A N 1
ATOM 870 C CA . ASP A 1 119 ? -17.161 -1.462 27.370 1.00 74.31 119 ASP A CA 1
ATOM 871 C C . ASP A 1 119 ? -18.271 -0.553 27.928 1.00 74.31 119 ASP A C 1
ATOM 873 O O . ASP A 1 119 ? -18.793 -0.785 29.022 1.00 74.31 119 ASP A O 1
ATOM 877 N N . ALA A 1 120 ? -18.697 0.453 27.155 1.00 71.25 120 ALA A N 1
ATOM 878 C CA . ALA A 1 120 ? -19.775 1.355 27.552 1.00 71.25 120 ALA A CA 1
ATOM 879 C C . ALA A 1 120 ? -21.121 0.625 27.709 1.00 71.25 120 ALA A C 1
ATOM 881 O O . ALA A 1 120 ? -21.862 0.901 28.658 1.00 71.25 120 ALA A O 1
ATOM 882 N N . LYS A 1 121 ? -21.440 -0.332 26.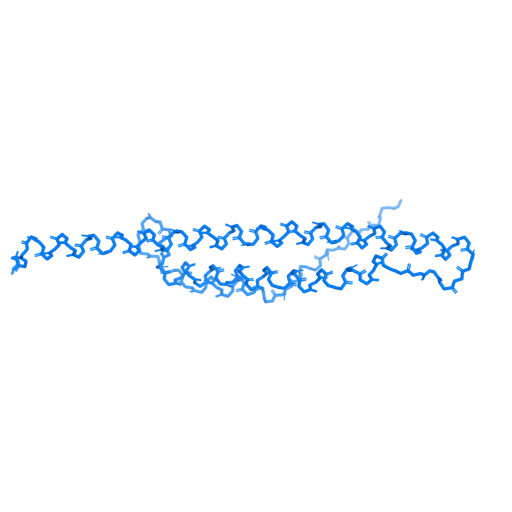825 1.00 69.62 121 LYS A N 1
ATOM 883 C CA . LYS A 1 121 ? -22.633 -1.186 26.967 1.00 69.62 121 LYS A CA 1
ATOM 884 C C . LYS A 1 121 ? -22.555 -2.041 28.230 1.00 69.62 121 LYS A C 1
ATOM 886 O O . LYS A 1 121 ? -23.512 -2.053 29.002 1.00 69.62 121 LYS A O 1
ATOM 891 N N . GLY A 1 122 ? -21.412 -2.681 28.484 1.00 70.50 122 GLY A N 1
ATOM 892 C CA . GLY A 1 122 ? -21.193 -3.477 29.694 1.00 70.50 122 GLY A CA 1
ATOM 893 C C . GLY A 1 122 ? -21.324 -2.654 30.981 1.00 70.50 122 GLY A C 1
ATOM 894 O O . GLY A 1 122 ? -21.897 -3.112 31.974 1.00 70.50 122 GLY A O 1
ATOM 895 N N . GLU A 1 123 ? -20.875 -1.398 30.974 1.00 71.19 123 GLU A N 1
ATOM 896 C CA . GLU A 1 123 ? -21.095 -0.473 32.088 1.00 71.19 123 GLU A CA 1
ATOM 897 C C . GLU A 1 123 ? -22.574 -0.118 32.297 1.00 71.19 123 GLU A C 1
ATOM 899 O O . GLU A 1 123 ? -23.031 -0.065 33.440 1.00 71.19 123 GLU A O 1
ATOM 904 N N . VAL A 1 124 ? -23.337 0.121 31.229 1.00 71.69 124 VAL A N 1
ATOM 905 C CA . VAL A 1 124 ? -24.775 0.431 31.328 1.00 71.69 124 VAL A CA 1
ATOM 906 C C . VAL A 1 124 ? -25.568 -0.776 31.835 1.00 71.69 124 VAL A C 1
ATOM 908 O O . VAL A 1 124 ? -26.428 -0.627 32.707 1.00 71.69 124 VAL A O 1
ATOM 911 N N . GLU A 1 125 ? -25.259 -1.973 31.340 1.00 70.94 125 GLU A N 1
ATOM 912 C CA . GLU A 1 125 ? -25.894 -3.217 31.782 1.00 70.94 125 GLU A CA 1
ATOM 913 C C . GLU A 1 125 ? -25.554 -3.535 33.245 1.00 70.94 125 GLU A C 1
ATOM 915 O O . GLU A 1 125 ? -26.448 -3.853 34.032 1.00 70.94 125 GLU A O 1
ATOM 920 N N . SER A 1 126 ? -24.291 -3.365 33.653 1.00 70.31 126 SER A N 1
ATOM 921 C CA . SER A 1 126 ? -23.856 -3.603 35.039 1.00 70.31 126 SER A CA 1
ATOM 922 C C . SER A 1 126 ? -24.371 -2.558 36.034 1.00 70.31 126 SER A C 1
ATOM 924 O O . SER A 1 126 ? -24.635 -2.892 37.191 1.00 70.31 126 SER A O 1
ATOM 926 N N . LYS A 1 127 ? -24.582 -1.307 35.600 1.00 69.19 127 LYS A N 1
ATOM 927 C CA . LYS A 1 127 ? -25.223 -0.251 36.407 1.00 69.19 127 LYS A CA 1
ATOM 928 C C . LYS A 1 127 ? -26.754 -0.343 36.406 1.00 69.19 127 LYS A C 1
ATOM 930 O O . LYS A 1 127 ? -27.403 0.409 37.133 1.00 69.19 127 LYS A O 1
ATOM 935 N N . GLY A 1 128 ? -27.317 -1.304 35.671 1.00 52.47 128 GLY A N 1
ATOM 936 C CA . GLY A 1 128 ? -28.682 -1.785 35.822 1.00 52.47 128 GLY A CA 1
ATOM 937 C C . GLY A 1 128 ? -2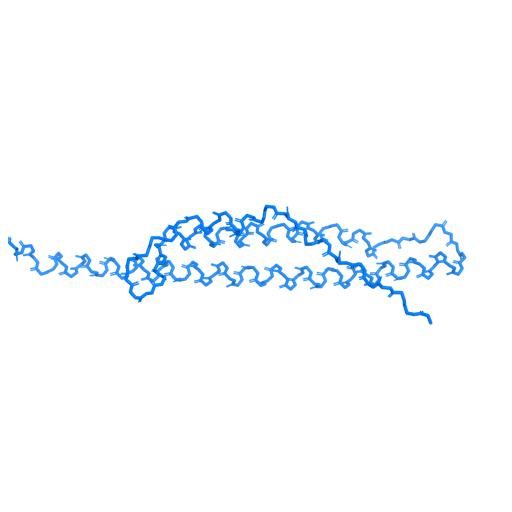9.740 -0.721 35.580 1.00 52.47 128 GLY A C 1
ATOM 938 O O . GLY A 1 128 ? -30.416 -0.353 36.531 1.00 52.47 128 GLY A O 1
ATOM 939 N N . GLY A 1 129 ? -29.888 -0.249 34.336 1.00 50.97 129 GLY A N 1
ATOM 940 C CA . GLY A 1 129 ? -31.144 0.288 33.778 1.00 50.97 129 GLY A CA 1
ATOM 941 C C . GLY A 1 129 ? -32.039 1.137 34.695 1.00 50.97 129 GLY A C 1
ATOM 942 O O . GLY A 1 129 ? -33.258 1.007 34.634 1.00 50.97 129 GLY A O 1
ATOM 943 N N . LYS A 1 130 ? -31.465 1.971 35.567 1.00 48.88 130 LYS A N 1
ATOM 944 C CA . LYS A 1 130 ? -32.206 2.897 36.428 1.00 48.88 130 LYS A CA 1
ATOM 945 C C . LYS A 1 130 ? -32.191 4.272 35.773 1.00 48.88 130 LYS A C 1
ATOM 947 O O . LYS A 1 130 ? -31.371 5.116 36.125 1.00 48.88 130 LYS A O 1
ATOM 952 N N . PHE A 1 131 ? -33.097 4.457 34.822 1.00 53.41 131 PHE A N 1
ATOM 953 C CA . PHE A 1 131 ? -33.628 5.763 34.445 1.00 53.41 131 PHE A CA 1
ATOM 954 C C . PHE A 1 131 ? -35.142 5.726 34.626 1.00 53.41 131 PHE A C 1
ATOM 956 O O . PHE A 1 131 ? -35.738 4.678 34.284 1.00 53.41 131 PHE A O 1
#

pLDDT: mean 72.15, std 20.48, range [35.44, 97.69]

Radius of gyration: 24.6 Å; chains: 1; bounding box: 59×40×69 Å

Secondary structure (DSSP, 8-state):
-PPPPPP--------HHHHHTTT----SSS----HHHHHHHHHHHHHHHHHHHHHHHHHHHHHTPPPSSSSHHHHHHHHHHHHHHHHHHHHHHHHHHHHHHHHHHHHHHHHHHHHHHHHHHHHHHHTT---

Sequence (131 aa):
MTQPQQPVAHYAGTDPLSQAAGAVKPGGPGFALAPDELVSIANEWESLADLFTRAREHTGAMAEVEGPGLEYASTDNAKMIKQSGVLADQSLEGRVQYCLDQAAKFRAAAGKYAAAEDDAKGEVESKGGKF

Organism: NCBI:txid2510978